Protein AF-A0A529L586-F1 (afdb_monomer)

Sequence (32 aa):
MAGKRIMLDVLKGETVSPPPLWMMRQAGRYLP

Structure (mmCIF, N/CA/C/O backbone):
data_AF-A0A529L586-F1
#
_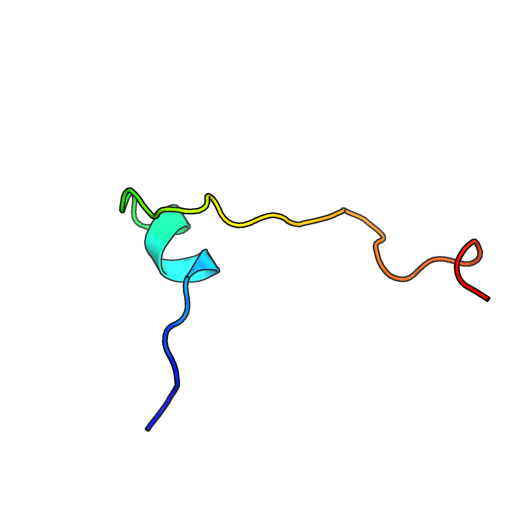entry.id   AF-A0A529L586-F1
#
loop_
_atom_site.group_PDB
_atom_site.id
_atom_site.type_symbol
_atom_site.label_atom_id
_atom_site.label_alt_id
_atom_site.label_comp_id
_atom_site.label_asym_id
_atom_site.label_entity_id
_atom_site.label_seq_id
_atom_site.pdbx_PDB_ins_code
_atom_site.Cartn_x
_atom_site.Cartn_y
_atom_site.Cartn_z
_atom_site.occupancy
_atom_site.B_iso_or_equiv
_atom_site.auth_seq_id
_atom_site.auth_comp_id
_atom_site.auth_asym_id
_atom_site.auth_atom_id
_atom_site.pdbx_PDB_model_num
ATOM 1 N N . MET A 1 1 ? -22.124 -5.696 -4.058 1.00 48.91 1 MET A N 1
ATOM 2 C CA . MET A 1 1 ? -21.415 -5.187 -2.861 1.00 48.91 1 MET A CA 1
ATOM 3 C C . MET A 1 1 ? -19.971 -4.902 -3.235 1.00 48.91 1 MET A C 1
ATOM 5 O O . MET A 1 1 ? 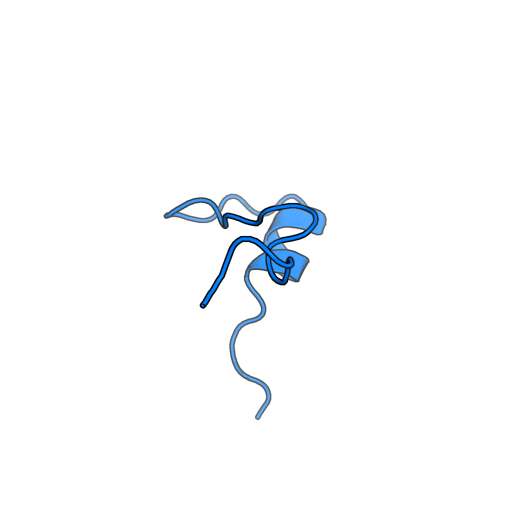-19.395 -5.702 -3.960 1.00 48.91 1 MET A O 1
ATOM 9 N N . ALA A 1 2 ? -19.392 -3.789 -2.785 1.00 71.81 2 ALA A N 1
ATOM 10 C CA . ALA A 1 2 ? -17.956 -3.558 -2.939 1.00 71.81 2 ALA A CA 1
ATOM 11 C C . ALA A 1 2 ? -17.190 -4.394 -1.896 1.00 71.81 2 ALA A C 1
ATOM 13 O O . ALA A 1 2 ? -17.579 -4.405 -0.732 1.00 71.81 2 ALA A O 1
ATOM 14 N N . GLY A 1 3 ? -16.133 -5.102 -2.308 1.00 80.44 3 GLY A N 1
ATOM 15 C CA . GLY A 1 3 ? -15.250 -5.833 -1.390 1.00 80.44 3 GLY A CA 1
ATOM 16 C C . GLY A 1 3 ? -14.482 -4.903 -0.438 1.00 80.44 3 GLY A C 1
ATOM 1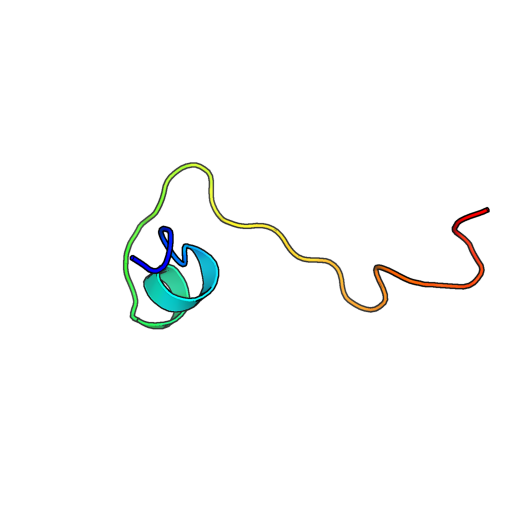7 O O . GLY A 1 3 ? -14.407 -3.693 -0.670 1.00 80.44 3 GLY A O 1
ATOM 18 N N . LYS A 1 4 ? -13.905 -5.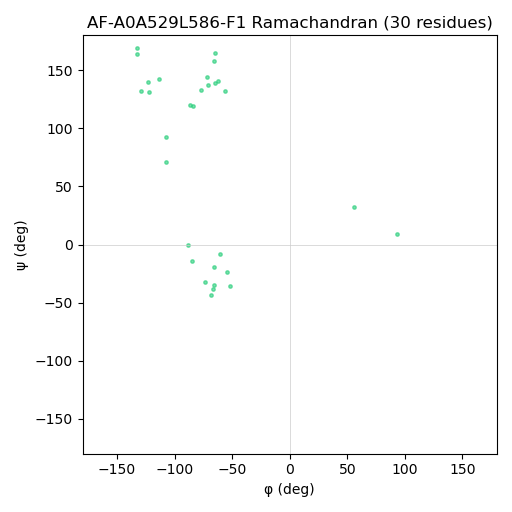472 0.632 1.00 85.50 4 LYS A N 1
ATOM 19 C CA . LYS A 1 4 ? -13.135 -4.737 1.654 1.00 85.50 4 LYS A CA 1
ATOM 20 C C . LYS A 1 4 ? -11.985 -3.943 1.017 1.00 85.50 4 LYS A C 1
ATOM 22 O O . LYS A 1 4 ? -11.216 -4.491 0.229 1.00 85.50 4 LYS A O 1
ATOM 27 N N . ARG A 1 5 ? -11.845 -2.663 1.379 1.00 92.50 5 ARG A N 1
ATOM 28 C CA . ARG A 1 5 ? -10.845 -1.740 0.816 1.00 92.50 5 ARG A CA 1
ATOM 29 C C . ARG A 1 5 ? -9.738 -1.443 1.828 1.00 92.50 5 ARG A C 1
ATOM 31 O O . ARG A 1 5 ? -9.608 -0.316 2.289 1.00 92.50 5 ARG A O 1
ATOM 38 N N . ILE A 1 6 ? -8.893 -2.440 2.092 1.00 94.56 6 ILE A N 1
ATOM 39 C CA . ILE A 1 6 ? -7.857 -2.392 3.143 1.00 94.56 6 ILE A CA 1
ATOM 40 C C . ILE A 1 6 ? -6.950 -1.152 3.077 1.00 94.56 6 ILE A C 1
ATOM 42 O O . ILE A 1 6 ? -6.583 -0.607 4.111 1.00 94.56 6 ILE A O 1
ATOM 46 N N . MET A 1 7 ? -6.630 -0.668 1.869 1.00 95.31 7 MET A N 1
ATOM 47 C CA . MET A 1 7 ? -5.816 0.540 1.701 1.00 95.31 7 MET A CA 1
ATOM 48 C C . MET A 1 7 ? -6.527 1.793 2.202 1.00 95.31 7 MET A C 1
ATOM 50 O O . MET A 1 7 ? -5.896 2.660 2.790 1.00 95.31 7 MET A O 1
ATOM 54 N N . LEU A 1 8 ? -7.839 1.898 1.986 1.00 94.56 8 LEU A N 1
ATOM 55 C CA . LEU A 1 8 ? -8.603 3.049 2.459 1.00 94.56 8 LEU A CA 1
ATOM 56 C C . LEU A 1 8 ? -8.818 2.999 3.970 1.00 94.56 8 LEU A C 1
ATOM 58 O O . LEU A 1 8 ? -8.883 4.049 4.596 1.00 94.56 8 LEU A O 1
ATOM 62 N N . ASP A 1 9 ? -8.931 1.806 4.543 1.00 95.00 9 ASP A N 1
ATOM 63 C CA . ASP A 1 9 ? -9.179 1.622 5.974 1.00 95.00 9 ASP A CA 1
ATOM 64 C C . ASP A 1 9 ? -7.955 2.056 6.803 1.00 95.00 9 ASP A C 1
ATOM 66 O O . ASP A 1 9 ? -8.083 2.838 7.745 1.00 95.00 9 ASP A O 1
ATOM 70 N N . VAL A 1 10 ? -6.742 1.679 6.379 1.00 95.38 10 VAL A N 1
ATOM 71 C CA . VAL A 1 10 ? -5.498 2.120 7.041 1.00 95.38 10 VAL A CA 1
ATOM 72 C C . VAL A 1 10 ? -5.276 3.631 6.906 1.00 95.38 10 VAL A C 1
ATOM 74 O O . VAL A 1 10 ? -4.827 4.269 7.855 1.00 95.38 10 VAL A O 1
ATOM 77 N N . LEU A 1 11 ? -5.662 4.244 5.779 1.00 95.56 11 LEU A N 1
ATOM 78 C CA . LEU A 1 11 ? -5.600 5.706 5.618 1.00 95.56 11 LEU A CA 1
ATOM 79 C C . LEU A 1 11 ? -6.557 6.464 6.554 1.00 95.56 11 LEU A C 1
ATOM 81 O O . LEU A 1 11 ? -6.352 7.651 6.796 1.00 95.56 11 LEU A O 1
ATOM 85 N N . LYS A 1 12 ? -7.578 5.795 7.100 1.00 95.75 12 LYS A N 1
ATOM 86 C CA . LYS A 1 12 ? -8.466 6.346 8.137 1.00 95.75 12 LYS A CA 1
ATOM 87 C C . LYS A 1 12 ? -7.943 6.115 9.560 1.00 95.75 12 LYS A C 1
ATOM 89 O O . LYS A 1 12 ? -8.595 6.537 10.509 1.00 95.75 12 LYS A O 1
ATOM 94 N N . GLY A 1 13 ? -6.790 5.462 9.714 1.00 96.06 13 GLY A N 1
ATOM 95 C CA . GLY A 1 13 ? -6.177 5.160 11.008 1.00 96.06 13 GLY A CA 1
ATOM 96 C C . GLY A 1 13 ? -6.540 3.790 11.586 1.00 96.06 13 GLY A C 1
ATOM 97 O O . GLY A 1 13 ? -6.198 3.513 12.734 1.00 96.06 13 GLY A O 1
ATOM 98 N N . GLU A 1 14 ? -7.210 2.915 10.830 1.00 96.50 14 GLU A N 1
ATOM 99 C CA . GLU A 1 14 ? -7.472 1.552 11.299 1.00 96.50 14 GLU A CA 1
ATOM 100 C C . G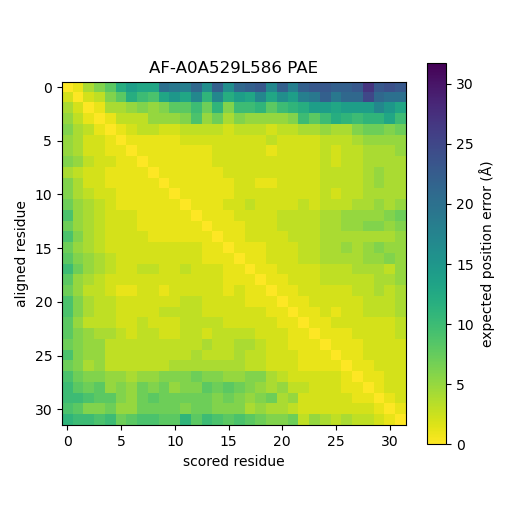LU A 1 14 ? -6.189 0.710 11.318 1.00 96.50 14 GLU A C 1
ATOM 102 O O . GLU A 1 14 ? -5.390 0.721 10.379 1.00 96.50 14 GLU A O 1
ATOM 107 N N . THR A 1 15 ? -6.007 -0.077 12.381 1.00 96.12 15 THR A N 1
ATOM 108 C CA . THR A 1 15 ? -4.929 -1.072 12.448 1.00 96.12 15 THR A CA 1
ATOM 109 C C . THR A 1 15 ? -5.383 -2.356 11.758 1.00 96.12 15 THR A C 1
ATOM 111 O O . THR A 1 15 ? -6.350 -2.987 12.182 1.00 96.12 15 THR A O 1
ATOM 114 N N . VAL A 1 16 ? -4.678 -2.761 10.699 1.00 94.94 16 VAL A N 1
ATOM 115 C CA . VAL A 1 16 ? -5.000 -3.951 9.894 1.00 94.94 16 VAL A CA 1
ATOM 116 C C . VAL A 1 16 ? -3.807 -4.909 9.871 1.00 94.94 16 VAL A C 1
ATOM 118 O O . VAL A 1 16 ? -2.664 -4.475 9.750 1.00 94.94 16 VAL A O 1
ATOM 121 N N . SER A 1 17 ? -4.083 -6.216 9.969 1.00 94.94 17 SER A N 1
ATOM 122 C CA . SER A 1 17 ? -3.092 -7.290 9.840 1.00 94.94 17 SER A CA 1
ATOM 123 C C . SER A 1 17 ? -3.480 -8.248 8.702 1.00 94.94 17 SER A C 1
ATOM 125 O O . SER A 1 17 ? -4.637 -8.679 8.661 1.00 94.94 17 SER A O 1
ATOM 127 N N . PRO A 1 18 ? -2.558 -8.596 7.785 1.00 92.12 18 PRO A N 1
ATOM 128 C CA . PRO A 1 18 ? -1.220 -8.013 7.636 1.00 92.12 18 PRO A CA 1
ATOM 129 C C . PRO A 1 18 ? -1.290 -6.530 7.212 1.00 92.12 18 PRO A C 1
ATOM 131 O O . PRO A 1 18 ? -2.311 -6.110 6.654 1.00 92.12 18 PRO A O 1
ATOM 134 N N . PRO A 1 19 ? -0.235 -5.726 7.458 1.00 94.19 19 PRO A N 1
ATOM 135 C CA . PRO A 1 19 ? -0.202 -4.358 6.961 1.00 94.19 19 PRO A 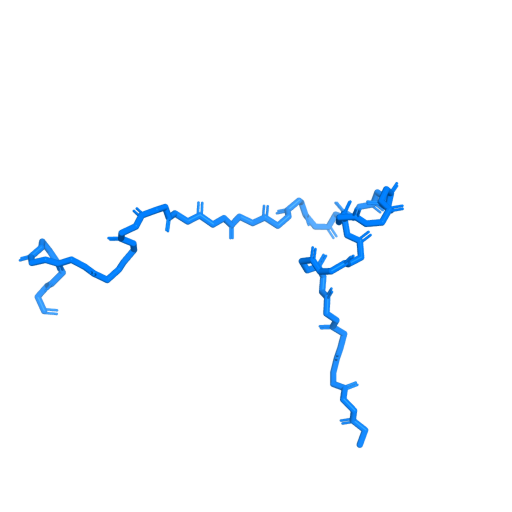CA 1
ATOM 136 C C . PRO A 1 19 ? -0.245 -4.380 5.429 1.00 94.19 19 PRO A C 1
ATOM 138 O O . PRO A 1 19 ? 0.373 -5.249 4.801 1.00 94.19 19 PRO A O 1
ATOM 141 N N . PRO A 1 20 ? -0.974 -3.450 4.799 1.00 94.88 20 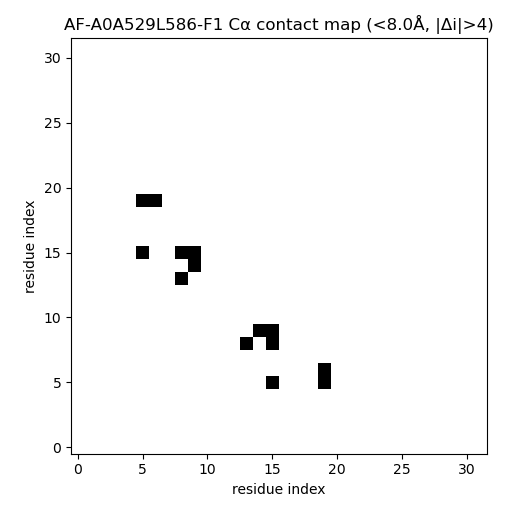PRO A N 1
ATOM 142 C CA . PRO A 1 20 ? -1.040 -3.421 3.355 1.00 94.88 20 PRO A CA 1
ATOM 143 C C . PRO A 1 20 ? 0.300 -2.931 2.783 1.00 94.88 20 PRO A C 1
ATOM 145 O O . PRO A 1 20 ? 0.953 -2.057 3.352 1.00 94.88 20 PRO A O 1
ATOM 148 N N . LEU A 1 21 ? 0.708 -3.487 1.642 1.00 94.56 21 LEU A N 1
ATOM 149 C CA . LEU A 1 21 ? 1.947 -3.126 0.952 1.00 94.56 21 LEU A CA 1
ATOM 150 C C . LEU A 1 21 ? 1.629 -2.468 -0.392 1.00 94.56 21 LEU A C 1
ATOM 152 O O . LEU A 1 21 ? 0.718 -2.893 -1.102 1.00 94.56 21 LEU A O 1
ATOM 156 N N . TRP A 1 22 ? 2.420 -1.465 -0.763 1.00 95.12 22 TRP A N 1
ATOM 157 C CA . TRP A 1 22 ? 2.485 -0.961 -2.130 1.00 95.12 22 TRP A CA 1
ATOM 158 C C . TRP A 1 22 ? 3.934 -0.801 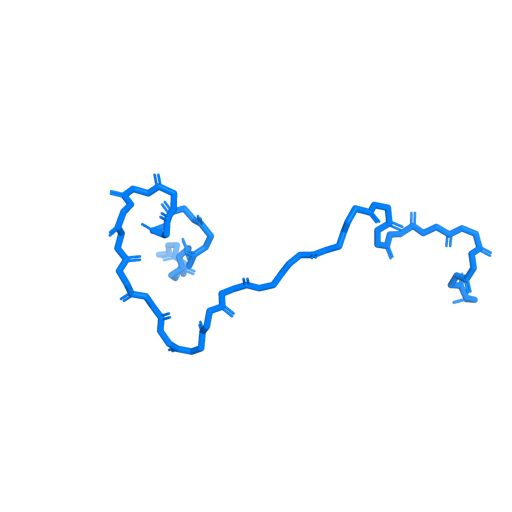-2.564 1.00 95.12 22 TRP A C 1
ATOM 160 O O . TRP A 1 22 ? 4.842 -0.702 -1.737 1.00 95.12 22 TRP A O 1
ATOM 170 N N . MET A 1 23 ? 4.144 -0.674 -3.869 1.00 96.06 23 MET A N 1
ATOM 171 C CA . MET A 1 23 ? 5.416 -0.222 -4.419 1.00 96.06 23 MET A CA 1
ATOM 172 C C . MET A 1 23 ? 5.173 0.915 -5.405 1.00 96.06 23 MET A C 1
ATOM 174 O O . MET A 1 23 ? 4.324 0.828 -6.297 1.00 96.06 23 MET A O 1
ATOM 178 N N . MET A 1 24 ? 5.943 1.995 -5.269 1.00 96.88 24 MET A N 1
ATOM 179 C CA . MET A 1 24 ? 5.975 3.022 -6.303 1.00 96.88 24 MET A CA 1
ATOM 180 C C . MET A 1 24 ? 6.566 2.425 -7.575 1.00 96.88 24 MET A C 1
ATOM 182 O O . MET A 1 24 ? 7.541 1.681 -7.519 1.00 96.88 24 MET A O 1
ATOM 186 N N . ARG A 1 25 ? 5.983 2.774 -8.728 1.00 95.25 25 ARG A N 1
ATOM 187 C CA . ARG A 1 25 ? 6.417 2.256 -10.035 1.00 95.25 25 ARG A CA 1
ATOM 188 C C . ARG A 1 25 ? 6.407 0.721 -10.113 1.00 95.25 25 ARG A C 1
ATOM 190 O O . ARG A 1 25 ? 7.197 0.158 -10.861 1.00 95.25 25 ARG A O 1
ATOM 197 N N . GLN A 1 26 ? 5.476 0.070 -9.404 1.00 96.12 26 GLN A N 1
ATOM 198 C CA . GLN A 1 26 ? 5.286 -1.387 -9.455 1.00 96.12 26 GLN A CA 1
ATOM 199 C C . GLN A 1 26 ? 5.081 -1.929 -10.873 1.00 96.12 26 GLN A C 1
ATOM 201 O O . GLN A 1 26 ? 5.353 -3.089 -11.109 1.00 96.12 26 GLN A O 1
ATOM 206 N N . ALA A 1 27 ? 4.617 -1.102 -11.813 1.00 94.75 27 ALA A N 1
ATOM 207 C CA . ALA A 1 27 ? 4.573 -1.419 -13.233 1.00 94.75 27 ALA A CA 1
ATOM 208 C C . ALA A 1 27 ? 5.657 -0.606 -13.953 1.00 94.75 27 ALA A C 1
ATOM 210 O O . ALA A 1 27 ? 5.449 0.556 -14.309 1.00 94.75 27 ALA A O 1
ATOM 211 N N . GLY A 1 28 ? 6.840 -1.194 -14.108 1.00 94.81 28 GLY A N 1
ATOM 212 C CA . GLY A 1 28 ? 7.989 -0.558 -14.746 1.00 94.81 28 GLY A CA 1
ATOM 213 C C . GLY A 1 28 ? 8.651 -1.469 -15.771 1.00 94.81 28 GLY A C 1
ATOM 214 O O . GLY A 1 28 ? 8.392 -2.663 -15.809 1.00 94.81 28 GLY A O 1
ATOM 215 N N . ARG A 1 29 ? 9.571 -0.907 -16.565 1.00 95.69 29 ARG A N 1
ATOM 216 C CA . ARG A 1 29 ? 10.312 -1.620 -17.630 1.00 95.69 29 ARG A CA 1
ATOM 217 C C . ARG A 1 29 ? 11.166 -2.803 -17.146 1.00 95.69 29 ARG A C 1
ATOM 219 O O . ARG A 1 29 ? 11.750 -3.494 -17.965 1.00 95.69 29 ARG A O 1
ATOM 226 N N . TYR A 1 30 ? 11.302 -2.971 -15.833 1.00 93.81 30 TYR A N 1
ATOM 227 C CA . TYR A 1 30 ? 12.030 -4.080 -15.226 1.00 93.81 30 TYR A CA 1
ATOM 228 C C . TYR A 1 30 ? 11.163 -5.338 -15.067 1.00 93.81 30 TYR A C 1
ATOM 230 O O . TYR A 1 30 ? 11.709 -6.400 -1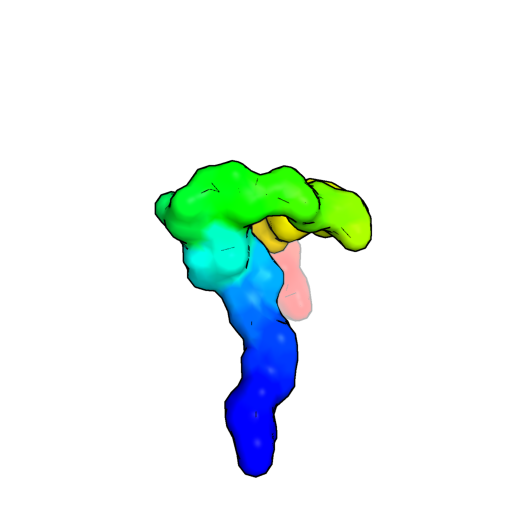4.783 1.00 93.81 30 TYR A O 1
ATOM 238 N N . LEU A 1 31 ? 9.837 -5.220 -15.212 1.00 92.56 31 LEU A N 1
ATOM 239 C CA . LEU A 1 31 ? 8.945 -6.371 -15.272 1.00 92.56 31 LEU A CA 1
ATOM 240 C C . LEU A 1 31 ? 8.856 -6.855 -16.729 1.00 92.56 31 LEU A C 1
ATOM 242 O O . LEU A 1 31 ? 8.478 -6.043 -17.579 1.00 92.56 31 LEU A O 1
ATOM 246 N N . PRO A 1 32 ? 9.247 -8.112 -17.017 1.00 88.12 32 PRO A N 1
ATOM 247 C CA . PRO A 1 32 ? 9.112 -8.714 -18.342 1.00 88.12 32 PRO A CA 1
ATOM 248 C C . PRO A 1 32 ? 7.657 -9.037 -18.697 1.00 88.12 32 PRO A C 1
ATOM 250 O O . PRO A 1 32 ? 6.848 -9.273 -17.768 1.00 88.12 32 PRO A O 1
#

Radius of gyration: 13.06 Å; Cα contacts (8 Å, |Δi|>4): 7; chains: 1; bounding box: 33×15×31 Å

pLDDT: mean 91.84, std 9.23, range [48.91, 96.88]

Mean predicted aligned error: 4.13 Å

Secondary structure (DSSP, 8-state):
-PPP-HHHHHHTT---SSPP---TTSSSTT--

Foldseek 3Di:
DDDDDLVVCVVVVDDDPPRDDDDDPPPDPVPD

Solvent-accessible surface area (backbone atoms only — not comparable to full-atom values): 2425 Å² total; per-residue (Å²): 133,86,75,90,56,67,72,61,44,44,75,73,69,49,90,60,86,76,72,85,84,86,61,87,70,75,84,43,93,85,63,130